Protein AF-X1RP49-F1 (afdb_monomer_lite)

Radius of gyration: 11.68 Å; chains: 1; bounding box: 29×24×27 Å

pLDDT: mean 93.27, std 3.69, range [78.0, 97.94]

Sequence (81 aa):
NIENILRKAKEQIGDIETNKRLKHLLIYLLIKEGYRVKDVANYLHITSSSVSRICKKVDRDLISGRIYQLWLNHIKINLFL

Secondary structure (DSSP, 8-state):
-HHHHHHHHHHHT--TTT-HHHHHHHHHHHHHTT--HHHHHHHTT--HHHHHHHHHHHHHHHHH-HHHHHHHHHHHHHHT-

Foldseek 3Di:
DVVLLQVLCCVPPRHCVPDVLSVLLSLLVCVVVPHDLVVSCVVVVHDSVVS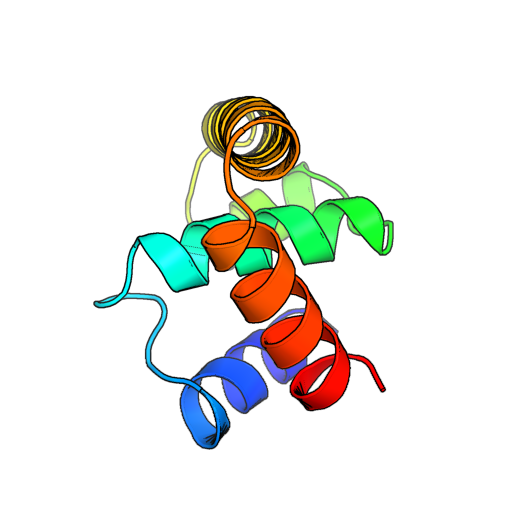VVSNVVLVVCVVVDPVSVVVSVVSCVRRPD

Organism: NCBI:txid412755

Structure (mmCIF, N/CA/C/O backbone):
data_AF-X1RP49-F1
#
_entry.id   AF-X1RP49-F1
#
loop_
_atom_site.group_PDB
_atom_site.id
_atom_site.type_symbol
_atom_site.label_atom_id
_atom_site.label_alt_id
_atom_site.label_comp_id
_atom_site.label_asym_id
_atom_site.label_entity_id
_atom_site.label_seq_id
_atom_site.pdbx_PDB_ins_code
_atom_site.Cartn_x
_atom_site.Cartn_y
_atom_site.Cartn_z
_atom_site.occupancy
_atom_site.B_iso_or_equiv
_atom_site.auth_seq_id
_atom_site.auth_comp_id
_atom_site.auth_asym_id
_atom_site.auth_atom_id
_atom_site.pdbx_PDB_model_num
ATOM 1 N N . ASN A 1 1 ? -14.049 -1.056 1.757 1.00 86.00 1 ASN A N 1
ATOM 2 C CA . ASN A 1 1 ? -14.272 0.378 2.056 1.00 86.00 1 ASN A CA 1
ATOM 3 C C . ASN A 1 1 ? -12.905 1.020 2.302 1.00 86.00 1 ASN A C 1
ATOM 5 O O . ASN A 1 1 ? -12.264 0.645 3.279 1.00 86.00 1 ASN A O 1
ATOM 9 N N . ILE A 1 2 ? -12.441 1.900 1.399 1.00 90.31 2 ILE A N 1
ATOM 10 C CA . ILE A 1 2 ? -11.100 2.524 1.453 1.00 90.31 2 ILE A CA 1
ATOM 11 C C . ILE A 1 2 ? -10.926 3.332 2.741 1.00 90.31 2 ILE A C 1
ATOM 13 O O . ILE A 1 2 ? -9.897 3.213 3.395 1.00 90.31 2 ILE A O 1
ATOM 17 N N . GLU A 1 3 ? -11.948 4.078 3.154 1.00 91.31 3 GLU A N 1
ATOM 18 C CA . GLU A 1 3 ? -11.916 4.903 4.364 1.00 91.31 3 GLU A CA 1
ATOM 19 C C . GLU A 1 3 ? -11.614 4.075 5.620 1.00 91.31 3 GLU A C 1
ATOM 21 O O . GLU A 1 3 ? -10.722 4.411 6.397 1.00 91.31 3 GLU A O 1
ATOM 26 N N . ASN A 1 4 ? -12.279 2.927 5.778 1.00 92.12 4 ASN A N 1
ATOM 27 C CA . ASN A 1 4 ? -12.030 2.037 6.912 1.00 92.12 4 ASN A CA 1
ATOM 28 C C . ASN A 1 4 ? -10.601 1.465 6.905 1.00 92.12 4 ASN A C 1
ATOM 30 O O . ASN A 1 4 ? -10.005 1.298 7.964 1.00 92.12 4 ASN A O 1
ATOM 34 N N . ILE A 1 5 ? -10.042 1.181 5.723 1.00 92.94 5 ILE A N 1
ATOM 35 C CA . ILE A 1 5 ? -8.656 0.709 5.586 1.00 92.94 5 ILE A CA 1
ATOM 36 C C . ILE A 1 5 ? -7.678 1.818 5.981 1.00 92.94 5 ILE A C 1
ATOM 38 O O . ILE A 1 5 ? -6.727 1.553 6.710 1.00 92.94 5 ILE A O 1
ATOM 42 N N . LEU A 1 6 ? -7.918 3.058 5.542 1.00 92.38 6 LEU A N 1
ATOM 43 C CA . LEU A 1 6 ? -7.090 4.212 5.903 1.00 92.38 6 LEU A CA 1
ATOM 44 C C . LEU A 1 6 ? -7.127 4.477 7.411 1.00 92.38 6 LEU A C 1
ATOM 46 O O . LEU A 1 6 ? -6.080 4.689 8.021 1.00 92.38 6 LEU A O 1
ATOM 50 N N . ARG A 1 7 ? -8.315 4.388 8.019 1.00 93.25 7 ARG A N 1
ATOM 51 C CA . ARG A 1 7 ? -8.486 4.499 9.470 1.00 93.25 7 ARG A CA 1
ATOM 52 C C . ARG A 1 7 ? -7.700 3.417 10.215 1.00 93.25 7 ARG A C 1
ATOM 54 O O . ARG A 1 7 ? -6.880 3.752 11.063 1.00 93.25 7 ARG A O 1
ATOM 61 N N . LYS A 1 8 ? -7.870 2.141 9.843 1.00 93.38 8 LYS A N 1
ATOM 62 C CA . LYS A 1 8 ? -7.103 1.027 10.431 1.00 93.38 8 LYS A CA 1
ATOM 63 C C . LYS A 1 8 ? -5.593 1.200 10.247 1.00 93.38 8 LYS A C 1
ATOM 65 O O . LYS A 1 8 ? -4.839 0.942 11.176 1.00 93.38 8 LYS A O 1
ATOM 70 N N . ALA A 1 9 ? -5.145 1.656 9.074 1.00 93.56 9 ALA A N 1
ATOM 71 C CA . ALA A 1 9 ? -3.730 1.910 8.809 1.00 93.56 9 ALA A CA 1
ATOM 72 C C . ALA A 1 9 ? -3.157 2.944 9.784 1.00 93.56 9 ALA A C 1
ATOM 74 O O . ALA A 1 9 ? -2.101 2.703 10.368 1.00 93.56 9 ALA A O 1
ATOM 75 N N . LYS A 1 10 ? -3.887 4.045 10.008 1.00 93.75 10 LYS A N 1
ATOM 76 C CA . LYS A 1 10 ? -3.509 5.091 10.963 1.00 93.75 10 LYS A CA 1
ATOM 77 C C . LYS A 1 10 ? -3.457 4.578 12.402 1.00 93.75 10 LYS A C 1
ATOM 79 O O . LYS A 1 10 ? -2.516 4.907 13.115 1.00 93.75 10 LYS A O 1
ATOM 84 N N . GLU A 1 11 ? -4.431 3.766 12.806 1.00 92.62 11 GLU A N 1
ATOM 85 C CA . GLU A 1 11 ? -4.531 3.211 14.164 1.00 92.62 11 GLU A CA 1
ATOM 86 C C . GLU A 1 11 ? -3.467 2.138 14.460 1.00 92.62 11 GLU A C 1
ATOM 88 O O . GLU A 1 11 ? -2.951 2.085 15.572 1.00 92.62 11 GLU A O 1
ATOM 93 N N . GLN A 1 12 ? -3.138 1.279 13.489 1.00 90.75 12 GLN A N 1
ATOM 94 C CA . GLN A 1 12 ? -2.355 0.059 13.740 1.00 90.75 12 GLN A CA 1
ATOM 95 C C . GLN A 1 12 ? -0.912 0.109 13.231 1.00 90.75 12 GLN A C 1
ATOM 97 O O . GLN A 1 12 ? -0.070 -0.642 13.716 1.00 90.75 12 GLN A O 1
ATOM 102 N N . ILE A 1 13 ? -0.617 0.944 12.232 1.00 92.00 13 ILE A N 1
ATOM 103 C CA . ILE A 1 13 ? 0.686 0.940 11.546 1.00 92.00 13 ILE A CA 1
ATOM 104 C C . ILE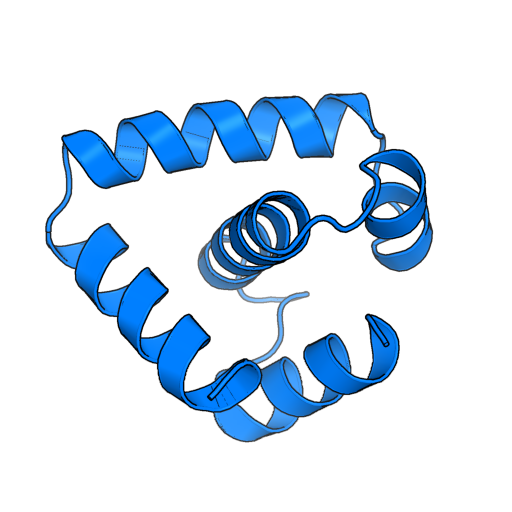 A 1 13 ? 1.331 2.325 11.582 1.00 92.00 13 ILE A C 1
ATOM 106 O O . ILE A 1 13 ? 2.526 2.450 11.846 1.00 92.00 13 ILE A O 1
ATOM 110 N N . GLY A 1 14 ? 0.556 3.369 11.303 1.00 91.88 14 GLY A N 1
ATOM 111 C CA . GLY A 1 14 ? 1.006 4.752 11.353 1.00 91.88 14 GLY A CA 1
ATOM 112 C C . GLY A 1 14 ? 0.309 5.647 10.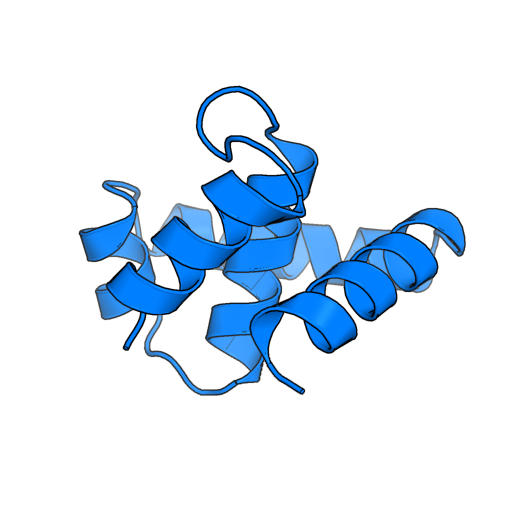337 1.00 91.88 14 GLY A C 1
ATOM 113 O O . GLY A 1 14 ? -0.462 5.200 9.488 1.00 91.88 14 GLY A O 1
ATOM 114 N N . ASP A 1 15 ? 0.601 6.942 10.416 1.00 92.06 15 ASP A N 1
ATOM 115 C CA . ASP A 1 15 ? -0.040 7.940 9.566 1.00 92.06 15 ASP A CA 1
ATOM 116 C C . ASP A 1 15 ? 0.569 7.971 8.152 1.00 92.06 15 ASP A C 1
ATOM 118 O O . ASP A 1 15 ? 1.775 8.152 7.964 1.00 92.06 15 ASP A O 1
ATOM 122 N N . ILE A 1 16 ? -0.276 7.808 7.131 1.00 92.81 16 ILE A N 1
ATOM 123 C CA . ILE A 1 16 ? 0.134 7.849 5.723 1.00 92.81 16 ILE A CA 1
ATOM 124 C C . ILE A 1 16 ? 0.482 9.261 5.242 1.00 92.81 16 ILE A C 1
ATOM 126 O O . ILE A 1 16 ? 1.124 9.408 4.199 1.00 92.81 16 ILE A O 1
ATOM 130 N N . GLU A 1 17 ? 0.054 10.297 5.963 1.00 90.69 17 GLU A N 1
ATOM 131 C CA . GLU A 1 17 ? 0.371 11.687 5.637 1.00 90.69 17 GLU A CA 1
ATOM 132 C C . GLU A 1 17 ? 1.834 12.010 5.952 1.00 90.69 17 GLU A C 1
ATOM 134 O O . GLU A 1 17 ? 2.479 12.744 5.204 1.00 90.69 17 GLU A O 1
ATOM 139 N N . THR A 1 18 ? 2.393 11.389 6.995 1.00 92.69 18 THR A N 1
ATOM 140 C CA . THR A 1 18 ? 3.790 11.580 7.417 1.00 92.69 18 THR A CA 1
ATOM 141 C C . THR A 1 18 ? 4.710 10.459 6.930 1.00 92.69 18 THR A C 1
ATOM 143 O O . THR A 1 18 ? 5.898 10.687 6.691 1.00 92.69 18 THR A O 1
ATOM 146 N N . ASN A 1 19 ? 4.181 9.252 6.699 1.00 93.25 19 ASN A N 1
ATOM 147 C CA . ASN A 1 19 ? 4.953 8.105 6.228 1.00 93.25 19 ASN A CA 1
ATOM 148 C C . ASN A 1 19 ? 4.715 7.810 4.739 1.00 93.25 19 ASN A C 1
ATOM 150 O O . ASN A 1 19 ? 3.853 7.020 4.339 1.00 93.25 19 ASN A O 1
ATOM 154 N N . LYS A 1 20 ? 5.575 8.383 3.891 1.00 93.19 20 LYS A N 1
ATOM 155 C CA . LYS A 1 20 ? 5.533 8.193 2.431 1.00 93.19 20 LYS A CA 1
ATOM 156 C C . LYS A 1 20 ? 5.648 6.727 2.000 1.00 93.19 20 LYS A C 1
ATOM 158 O O . LYS A 1 20 ? 5.022 6.329 1.017 1.00 93.19 20 LYS A O 1
ATOM 163 N N . ARG A 1 21 ? 6.455 5.922 2.700 1.00 92.44 21 ARG A N 1
ATOM 164 C CA . ARG A 1 21 ? 6.661 4.508 2.347 1.00 92.44 21 ARG A CA 1
ATOM 165 C C . ARG A 1 21 ? 5.391 3.706 2.597 1.00 92.44 21 ARG A C 1
ATOM 167 O O . ARG A 1 21 ? 4.964 2.971 1.709 1.00 92.44 21 ARG A O 1
ATOM 174 N N . LEU A 1 22 ? 4.770 3.909 3.759 1.00 94.50 22 LEU A N 1
ATOM 175 C CA . LEU A 1 22 ? 3.481 3.318 4.100 1.00 94.50 22 LEU A CA 1
ATOM 176 C C . LEU A 1 22 ? 2.409 3.736 3.090 1.00 94.50 22 LEU A C 1
ATOM 178 O O . LEU A 1 22 ? 1.741 2.871 2.533 1.00 94.50 22 LEU A O 1
ATOM 182 N N . LYS A 1 23 ? 2.315 5.034 2.767 1.00 95.75 23 LYS A N 1
ATOM 183 C CA 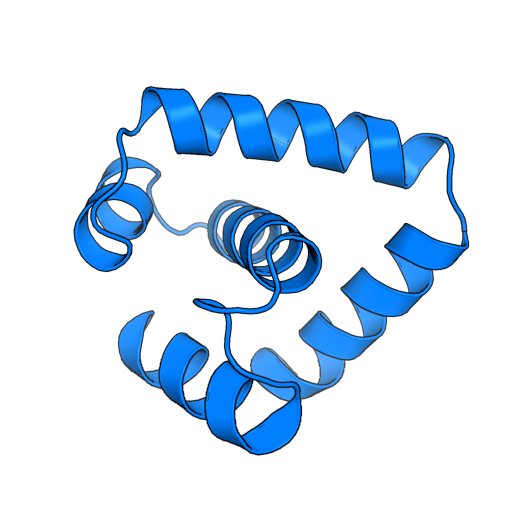. LYS A 1 23 ? 1.382 5.543 1.749 1.00 95.75 23 LYS A CA 1
ATOM 184 C C . LYS A 1 23 ? 1.538 4.819 0.412 1.00 95.75 23 LYS A C 1
ATOM 186 O O . LYS A 1 23 ? 0.552 4.397 -0.181 1.00 95.75 23 LYS A O 1
ATOM 191 N N . HIS A 1 24 ? 2.770 4.655 -0.068 1.00 96.50 24 HIS A N 1
ATOM 192 C CA . HIS A 1 24 ? 3.033 3.989 -1.344 1.00 96.50 24 HIS A CA 1
ATOM 193 C C . HIS A 1 24 ? 2.658 2.502 -1.325 1.00 96.50 24 HIS A C 1
ATOM 195 O O . HIS A 1 24 ? 2.031 2.025 -2.271 1.00 96.50 24 HIS A O 1
ATOM 201 N N . LEU A 1 25 ? 3.019 1.781 -0.259 1.00 96.00 25 LEU A N 1
ATOM 202 C CA . LEU A 1 25 ? 2.676 0.366 -0.098 1.00 96.00 25 LEU A CA 1
ATOM 203 C C . LEU A 1 25 ? 1.162 0.164 0.028 1.00 96.00 25 LEU A C 1
ATOM 205 O O . LEU A 1 25 ? 0.617 -0.759 -0.569 1.00 96.00 25 LEU A O 1
ATOM 209 N N . LEU A 1 26 ? 0.472 1.058 0.737 1.00 96.12 26 LEU A N 1
ATOM 210 C CA . LEU A 1 26 ? -0.976 0.998 0.890 1.00 96.12 26 LEU A CA 1
ATOM 211 C C . LEU A 1 26 ? -1.702 1.267 -0.432 1.00 96.12 26 LEU A C 1
ATOM 213 O O . LEU A 1 26 ? -2.608 0.520 -0.788 1.00 96.12 26 LEU A O 1
ATOM 217 N N . ILE A 1 27 ? -1.270 2.279 -1.196 1.00 97.12 27 ILE A N 1
ATOM 218 C CA . ILE A 1 27 ? -1.783 2.534 -2.552 1.00 97.12 27 ILE A CA 1
ATOM 219 C C . ILE A 1 27 ? -1.626 1.286 -3.418 1.00 97.12 27 ILE A C 1
ATOM 221 O O . ILE A 1 27 ? -2.572 0.877 -4.085 1.00 97.12 27 ILE A O 1
ATOM 225 N N . TYR A 1 28 ? -0.442 0.675 -3.396 1.00 97.25 28 TYR A N 1
ATOM 226 C CA . TYR A 1 28 ? -0.174 -0.536 -4.159 1.00 97.25 28 TYR A CA 1
ATOM 227 C C . TYR A 1 28 ? -1.117 -1.682 -3.775 1.00 97.25 28 TYR A C 1
ATOM 229 O O . TYR A 1 28 ? -1.714 -2.293 -4.659 1.00 97.25 28 TYR A O 1
ATOM 237 N N . LEU A 1 29 ? -1.302 -1.935 -2.474 1.00 95.75 29 LEU A N 1
ATOM 238 C CA . LEU A 1 29 ? -2.213 -2.972 -1.984 1.00 95.75 29 LEU A CA 1
ATOM 239 C C . LEU A 1 29 ? -3.657 -2.711 -2.405 1.00 95.75 29 LEU A C 1
ATOM 241 O O . LEU A 1 29 ? -4.285 -3.610 -2.945 1.00 95.75 29 LEU A O 1
ATOM 245 N N . LEU A 1 30 ? -4.164 -1.484 -2.255 1.00 96.00 30 LEU A N 1
ATOM 246 C CA . LEU A 1 30 ? -5.521 -1.143 -2.694 1.00 96.00 30 LEU A CA 1
ATOM 247 C C . LEU A 1 30 ? -5.729 -1.469 -4.183 1.00 96.00 30 LEU A C 1
ATOM 249 O O . LEU A 1 30 ? -6.736 -2.063 -4.553 1.00 96.00 30 LEU A O 1
ATOM 253 N N . ILE A 1 31 ? -4.760 -1.158 -5.046 1.00 97.06 31 ILE A N 1
ATOM 254 C CA . ILE A 1 31 ? -4.865 -1.515 -6.467 1.00 97.06 31 ILE A CA 1
ATOM 255 C C . ILE A 1 31 ? -4.827 -3.036 -6.681 1.00 97.06 31 ILE A C 1
ATOM 257 O O . ILE A 1 31 ? -5.580 -3.548 -7.509 1.00 97.06 31 ILE A O 1
ATOM 261 N N . LYS A 1 32 ? -3.992 -3.778 -5.941 1.00 94.38 32 LYS A N 1
ATOM 262 C CA . LYS A 1 32 ? -3.920 -5.248 -6.044 1.00 94.38 32 LYS A CA 1
ATOM 263 C C . LYS A 1 32 ? -5.170 -5.960 -5.525 1.00 94.38 32 LYS A C 1
ATOM 265 O O . LYS A 1 32 ? -5.519 -6.997 -6.072 1.00 94.38 32 LYS A O 1
ATOM 270 N N . GLU A 1 33 ? -5.861 -5.378 -4.553 1.00 92.31 33 GLU A N 1
ATOM 271 C CA . GLU A 1 33 ? -7.144 -5.864 -4.026 1.00 92.31 33 GLU A CA 1
ATOM 272 C C . GLU A 1 33 ? -8.344 -5.468 -4.916 1.00 92.31 33 GLU A C 1
ATOM 274 O O . GLU A 1 33 ? -9.496 -5.697 -4.562 1.00 92.31 33 GLU A O 1
ATOM 279 N N . GLY A 1 34 ? -8.095 -4.869 -6.089 1.00 94.25 34 GLY A N 1
ATOM 280 C CA . GLY A 1 34 ? -9.117 -4.608 -7.107 1.00 94.25 34 GLY A CA 1
ATOM 281 C C . GLY A 1 34 ? -9.795 -3.240 -7.017 1.00 94.25 34 GLY A C 1
ATOM 282 O O . GLY A 1 34 ? -10.713 -2.966 -7.793 1.00 94.25 34 GLY A O 1
ATOM 283 N N . TYR A 1 35 ? -9.347 -2.346 -6.128 1.00 95.62 35 TYR A N 1
ATOM 284 C CA . TYR A 1 35 ? -9.873 -0.982 -6.096 1.00 95.62 35 TYR A CA 1
ATOM 285 C C . TYR A 1 35 ? -9.476 -0.216 -7.363 1.00 95.62 35 TYR A C 1
ATOM 287 O O . TYR A 1 35 ? -8.349 -0.302 -7.859 1.00 95.62 35 TYR A O 1
ATOM 295 N N . ARG A 1 36 ? -10.408 0.580 -7.899 1.00 96.38 36 ARG A N 1
ATOM 296 C CA . ARG A 1 36 ? -10.163 1.334 -9.131 1.00 96.38 36 ARG A CA 1
ATOM 297 C C . ARG A 1 36 ? -9.169 2.458 -8.859 1.00 96.38 36 ARG A C 1
ATOM 299 O O . ARG A 1 36 ? -9.282 3.187 -7.877 1.00 96.38 36 ARG A O 1
ATOM 306 N N . VAL A 1 37 ? -8.256 2.678 -9.805 1.00 96.88 37 VAL A N 1
ATOM 307 C CA . VAL A 1 37 ? -7.252 3.757 -9.741 1.00 96.88 37 VAL A CA 1
ATOM 308 C C . VAL A 1 37 ? -7.884 5.128 -9.484 1.00 96.88 37 VAL A C 1
ATOM 310 O O . VAL A 1 37 ? -7.337 5.912 -8.713 1.00 96.88 37 VAL A O 1
ATOM 313 N N . LYS A 1 38 ? -9.026 5.426 -10.121 1.00 96.06 38 LYS A N 1
ATOM 314 C CA . LYS A 1 38 ? -9.746 6.696 -9.929 1.00 96.06 38 LYS A CA 1
ATOM 315 C C . LYS A 1 38 ? -10.250 6.856 -8.495 1.00 96.06 38 LYS A C 1
ATOM 317 O O . LYS A 1 38 ? -10.092 7.929 -7.929 1.00 96.06 38 LYS A O 1
ATOM 322 N N . ASP A 1 39 ? -10.780 5.794 -7.902 1.00 95.19 39 ASP A N 1
ATOM 323 C CA . ASP A 1 39 ? -11.342 5.843 -6.553 1.00 95.19 39 ASP A CA 1
ATOM 324 C C . ASP A 1 39 ? -10.225 6.053 -5.525 1.00 95.19 39 ASP A C 1
ATOM 326 O O . ASP A 1 39 ? -10.302 6.962 -4.705 1.00 95.19 39 ASP A O 1
ATOM 330 N N . VAL A 1 40 ? -9.126 5.296 -5.636 1.00 96.56 40 VAL A N 1
ATOM 331 C CA . VAL A 1 40 ? -7.941 5.466 -4.774 1.00 96.56 40 VAL A CA 1
ATOM 332 C C . VAL A 1 40 ? -7.343 6.869 -4.915 1.00 96.56 40 VAL A C 1
ATOM 334 O O . VAL A 1 40 ? -6.977 7.488 -3.919 1.00 96.56 40 VAL A O 1
ATOM 337 N N . ALA A 1 41 ? -7.259 7.385 -6.143 1.00 96.69 41 ALA A N 1
ATOM 338 C CA . ALA A 1 41 ? -6.771 8.733 -6.418 1.00 96.69 41 ALA A CA 1
ATOM 339 C C . ALA A 1 41 ? -7.640 9.806 -5.743 1.00 96.69 41 ALA A C 1
ATOM 341 O O . ALA A 1 41 ? -7.103 10.684 -5.070 1.00 96.69 41 ALA A O 1
ATOM 342 N N . ASN A 1 42 ? -8.965 9.689 -5.867 1.00 96.25 42 ASN A N 1
ATOM 343 C CA . ASN A 1 42 ? -9.915 10.619 -5.264 1.00 96.25 42 ASN A CA 1
ATOM 344 C C . ASN A 1 42 ? -9.832 10.605 -3.734 1.00 96.25 42 ASN A C 1
ATOM 346 O O . ASN A 1 42 ? -9.691 11.665 -3.134 1.00 96.25 42 ASN A O 1
ATOM 350 N N . TYR A 1 43 ? -9.848 9.420 -3.113 1.00 94.12 43 TYR A N 1
ATOM 351 C CA . TYR A 1 43 ? -9.770 9.285 -1.652 1.00 94.12 43 TYR A CA 1
ATOM 352 C C . TYR A 1 43 ? -8.474 9.843 -1.060 1.00 94.12 43 TYR A C 1
ATOM 354 O O . TYR A 1 43 ? -8.463 10.328 0.064 1.00 94.12 43 TYR A O 1
ATOM 362 N N . LEU A 1 44 ? -7.370 9.748 -1.800 1.00 93.62 44 LEU A N 1
ATOM 363 C CA . LEU A 1 44 ? -6.061 10.212 -1.341 1.00 93.62 44 LEU A CA 1
ATOM 364 C C . LEU A 1 44 ? -5.716 11.619 -1.831 1.00 93.62 44 LEU A C 1
ATOM 366 O O . LEU A 1 44 ? -4.586 12.061 -1.608 1.00 93.62 44 LEU A O 1
ATOM 370 N N . HIS A 1 45 ? -6.647 12.289 -2.516 1.00 94.69 45 HIS A N 1
ATOM 371 C CA . HIS A 1 45 ? -6.463 13.608 -3.121 1.00 94.69 45 HIS A CA 1
ATOM 372 C C . HIS A 1 45 ? -5.185 13.706 -3.977 1.00 94.69 45 HIS A C 1
ATOM 374 O O . HIS A 1 45 ? -4.448 14.690 -3.935 1.00 94.69 45 HIS A O 1
ATOM 380 N N . ILE A 1 46 ? -4.899 12.661 -4.761 1.00 96.00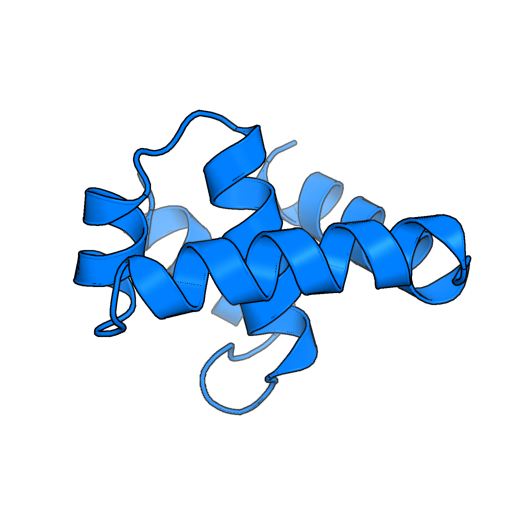 46 ILE A N 1
ATOM 381 C CA . ILE A 1 46 ? -3.772 12.609 -5.705 1.00 96.00 46 ILE A CA 1
ATOM 382 C C . ILE A 1 46 ? -4.266 12.318 -7.119 1.00 96.00 46 ILE A C 1
ATOM 384 O O . ILE A 1 46 ? -5.398 11.907 -7.338 1.00 96.00 46 ILE A O 1
ATOM 388 N N . THR A 1 47 ? -3.400 12.484 -8.116 1.00 97.81 47 THR A N 1
ATOM 389 C CA . THR A 1 47 ? -3.762 12.163 -9.500 1.00 97.81 47 THR A CA 1
ATOM 390 C C . THR A 1 47 ? -3.705 10.657 -9.771 1.00 97.81 47 THR A C 1
ATOM 392 O O . THR A 1 47 ? -2.830 9.944 -9.270 1.00 97.81 47 THR A O 1
ATOM 395 N N . SER A 1 48 ? -4.568 10.164 -10.665 1.00 97.19 48 SER A N 1
ATOM 396 C CA . SER A 1 48 ? -4.514 8.773 -11.145 1.00 97.19 48 SER A CA 1
ATOM 397 C C . SER A 1 48 ? -3.160 8.417 -11.775 1.00 97.19 48 SER A C 1
ATOM 399 O O . SER A 1 48 ? -2.675 7.298 -11.625 1.00 97.19 48 SER A O 1
ATOM 401 N N . SER A 1 49 ? -2.501 9.378 -12.435 1.00 97.25 49 SER A N 1
ATOM 402 C CA . SER A 1 49 ? -1.148 9.188 -12.971 1.00 97.25 49 SER A CA 1
ATOM 403 C C . SER A 1 49 ? -0.112 8.958 -11.866 1.00 97.25 49 SER A C 1
ATOM 405 O O . SER A 1 49 ? 0.797 8.143 -12.042 1.00 97.25 49 SER A O 1
ATOM 407 N N . SER A 1 50 ? -0.265 9.615 -10.712 1.00 97.25 50 SER A N 1
ATOM 408 C CA . SER A 1 50 ? 0.590 9.401 -9.540 1.00 97.25 50 SER A CA 1
ATOM 409 C C . SER A 1 50 ? 0.387 8.011 -8.949 1.00 97.25 50 SER A C 1
ATOM 411 O O . SER A 1 50 ? 1.376 7.334 -8.682 1.00 97.25 50 SER A O 1
ATOM 413 N N . VAL A 1 51 ? -0.860 7.541 -8.835 1.00 97.69 51 VAL A N 1
ATOM 414 C CA . VAL A 1 51 ? -1.172 6.165 -8.401 1.00 97.69 51 VAL A CA 1
ATOM 415 C C . VAL A 1 51 ? -0.464 5.141 -9.291 1.00 97.69 51 VAL A C 1
ATOM 417 O O . VAL A 1 51 ? 0.261 4.281 -8.790 1.00 97.69 51 VAL A O 1
ATOM 420 N N . SER A 1 52 ? -0.578 5.276 -10.616 1.00 97.00 52 SER A N 1
ATOM 421 C CA . SER A 1 52 ? 0.085 4.370 -11.563 1.00 97.00 52 SER A CA 1
ATOM 422 C C . SER A 1 52 ? 1.615 4.416 -11.461 1.00 97.00 52 SER A C 1
ATOM 424 O O . SER A 1 52 ? 2.272 3.376 -11.530 1.00 97.00 52 SER A O 1
ATOM 426 N N . ARG A 1 53 ? 2.211 5.604 -11.276 1.00 97.94 53 ARG A N 1
ATOM 427 C CA . ARG A 1 53 ? 3.665 5.750 -11.066 1.00 97.94 53 ARG A CA 1
ATOM 428 C C . ARG A 1 53 ? 4.120 5.104 -9.759 1.00 97.94 53 ARG A C 1
ATOM 430 O O . ARG A 1 53 ? 5.160 4.449 -9.750 1.00 97.94 53 ARG A O 1
ATOM 437 N N . ILE A 1 54 ? 3.350 5.271 -8.685 1.00 97.75 54 ILE A N 1
ATOM 438 C CA . ILE A 1 54 ? 3.612 4.650 -7.385 1.00 97.75 54 ILE A CA 1
ATOM 439 C C . ILE A 1 54 ? 3.581 3.131 -7.523 1.00 97.75 54 ILE A C 1
ATOM 441 O O . ILE A 1 54 ? 4.537 2.488 -7.105 1.00 97.75 54 ILE A O 1
ATOM 445 N N . CYS A 1 55 ? 2.569 2.568 -8.188 1.00 96.94 55 CYS A N 1
ATOM 446 C CA . CYS A 1 55 ? 2.476 1.119 -8.367 1.00 96.94 55 CYS A CA 1
ATOM 447 C C . CYS A 1 55 ? 3.699 0.552 -9.102 1.00 96.94 55 CYS A C 1
ATOM 449 O O . CYS A 1 55 ? 4.359 -0.345 -8.591 1.00 96.94 55 CYS A O 1
ATOM 451 N N . LYS A 1 56 ? 4.090 1.167 -10.229 1.00 96.62 56 LYS A N 1
ATOM 452 C CA . LYS A 1 56 ? 5.303 0.787 -10.980 1.00 96.62 56 LYS A CA 1
ATOM 453 C C . LYS A 1 56 ? 6.596 0.937 -10.175 1.00 96.62 56 LYS A C 1
ATOM 455 O O . LYS A 1 56 ? 7.595 0.283 -10.471 1.00 96.62 56 LYS A O 1
ATOM 460 N N . LYS A 1 57 ? 6.640 1.878 -9.229 1.00 95.38 57 LYS A N 1
ATOM 461 C CA . LYS A 1 57 ? 7.788 2.040 -8.334 1.00 95.38 57 LYS A CA 1
ATOM 462 C C . LYS A 1 57 ? 7.821 0.909 -7.308 1.00 95.38 57 LYS A C 1
ATOM 464 O O . LYS A 1 57 ? 8.849 0.258 -7.187 1.00 95.38 57 LYS A O 1
ATOM 469 N N . VAL A 1 58 ? 6.696 0.647 -6.645 1.00 95.44 58 VAL A N 1
ATOM 470 C CA . VAL A 1 58 ? 6.584 -0.409 -5.634 1.00 95.44 58 VAL A CA 1
ATOM 471 C C . VAL A 1 58 ? 6.861 -1.788 -6.238 1.00 95.44 58 VAL A C 1
ATOM 473 O O . VAL A 1 58 ? 7.605 -2.543 -5.630 1.00 95.44 58 VAL A O 1
ATOM 476 N N . ASP A 1 59 ? 6.386 -2.091 -7.452 1.00 95.06 59 ASP A N 1
ATOM 477 C CA . ASP A 1 59 ? 6.737 -3.343 -8.149 1.00 95.06 59 ASP A CA 1
ATOM 478 C C . ASP A 1 59 ? 8.264 -3.530 -8.264 1.00 95.06 59 ASP A C 1
ATOM 480 O O . ASP A 1 59 ? 8.790 -4.597 -7.955 1.00 95.06 59 ASP A O 1
ATOM 484 N N . ARG A 1 60 ? 9.005 -2.478 -8.641 1.00 93.81 60 ARG A N 1
ATOM 485 C CA . ARG A 1 60 ? 10.479 -2.519 -8.729 1.00 93.81 60 ARG A CA 1
ATOM 486 C C . ARG A 1 60 ? 11.148 -2.661 -7.359 1.00 93.81 60 ARG A C 1
ATOM 488 O O . ARG A 1 60 ? 12.113 -3.416 -7.215 1.00 93.81 60 ARG A O 1
ATOM 495 N N . ASP A 1 61 ? 10.623 -1.967 -6.354 1.00 93.00 61 ASP A N 1
ATOM 496 C CA . ASP A 1 61 ? 11.129 -2.028 -4.980 1.00 93.00 61 ASP A CA 1
ATOM 497 C C . ASP A 1 61 ? 10.903 -3.427 -4.360 1.00 93.00 61 ASP A C 1
ATOM 499 O O . ASP A 1 61 ? 11.735 -3.910 -3.593 1.00 93.00 61 ASP A O 1
ATOM 503 N N . LEU A 1 62 ? 9.814 -4.116 -4.726 1.00 92.56 62 LEU A N 1
ATOM 504 C CA . LEU A 1 62 ? 9.499 -5.475 -4.266 1.00 92.56 62 LEU A CA 1
ATOM 505 C C . LEU A 1 62 ? 10.372 -6.554 -4.911 1.00 92.56 62 LEU A C 1
ATOM 507 O O . LEU A 1 62 ? 10.681 -7.544 -4.249 1.00 92.56 62 LEU A O 1
ATOM 511 N N . ILE A 1 63 ? 10.778 -6.372 -6.171 1.00 89.56 63 ILE A N 1
ATOM 512 C CA . ILE A 1 63 ? 11.704 -7.291 -6.858 1.00 89.56 63 ILE A CA 1
ATOM 513 C C . ILE A 1 63 ? 13.091 -7.234 -6.211 1.00 89.56 63 ILE A C 1
ATOM 515 O O . ILE A 1 63 ? 13.742 -8.258 -6.031 1.00 89.56 63 ILE A O 1
ATOM 519 N N . SER A 1 64 ? 13.542 -6.032 -5.856 1.00 81.88 64 SER A N 1
ATOM 520 C CA . SER A 1 64 ? 14.911 -5.796 -5.387 1.00 81.88 64 SER A CA 1
ATOM 521 C C . SER A 1 64 ? 15.078 -5.863 -3.864 1.00 81.88 64 SER A C 1
ATOM 523 O O . SER A 1 64 ? 16.198 -6.034 -3.385 1.00 81.88 64 SER A O 1
ATOM 525 N N . GLY A 1 65 ? 14.000 -5.730 -3.081 1.00 86.50 65 GLY A N 1
ATOM 526 C CA . GLY A 1 65 ? 14.098 -5.488 -1.642 1.00 86.50 65 GLY A CA 1
ATOM 527 C C . GLY A 1 65 ? 13.267 -6.419 -0.762 1.00 86.50 65 GLY A C 1
ATOM 528 O O . GLY A 1 65 ? 12.065 -6.218 -0.587 1.00 86.50 65 GLY A O 1
ATOM 529 N N . ARG A 1 66 ? 13.937 -7.327 -0.040 1.00 88.12 66 ARG A N 1
ATOM 530 C CA . ARG A 1 66 ? 13.314 -8.179 0.998 1.00 88.12 66 ARG A CA 1
ATOM 531 C C . ARG A 1 66 ? 12.617 -7.366 2.097 1.00 88.12 66 ARG A C 1
ATOM 533 O O . ARG A 1 66 ? 11.560 -7.753 2.581 1.00 88.12 66 ARG A O 1
ATOM 540 N N . ILE A 1 67 ? 13.157 -6.195 2.444 1.00 88.19 67 ILE A N 1
ATOM 541 C CA . ILE A 1 67 ? 12.538 -5.277 3.415 1.00 88.19 67 ILE A CA 1
ATOM 542 C C . ILE A 1 67 ? 11.173 -4.780 2.913 1.00 88.19 67 ILE A C 1
ATOM 544 O O . ILE A 1 67 ? 10.230 -4.720 3.694 1.00 88.19 67 ILE A O 1
ATOM 548 N N . TYR A 1 68 ? 11.032 -4.449 1.624 1.00 87.88 68 TYR A N 1
ATOM 549 C CA . TYR A 1 68 ? 9.742 -4.012 1.076 1.00 87.88 68 TYR A CA 1
ATOM 550 C C . TYR A 1 68 ?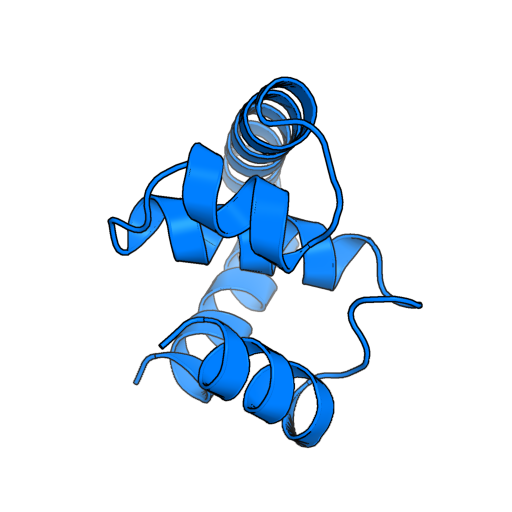 8.706 -5.137 1.096 1.00 87.88 68 TYR A C 1
ATOM 552 O O . TYR A 1 68 ? 7.551 -4.873 1.416 1.00 87.88 68 TYR A O 1
ATOM 560 N N . GLN A 1 69 ? 9.121 -6.379 0.834 1.00 91.44 69 GLN A N 1
ATOM 561 C CA . GLN A 1 69 ? 8.245 -7.549 0.938 1.00 91.44 69 GLN A CA 1
ATOM 562 C C . GLN A 1 69 ? 7.762 -7.773 2.378 1.00 91.44 69 GLN A C 1
ATOM 564 O O . GLN A 1 69 ? 6.574 -7.994 2.595 1.00 91.44 69 GLN A O 1
ATOM 569 N N . LEU A 1 70 ? 8.654 -7.654 3.370 1.00 92.81 70 LEU A N 1
ATOM 570 C CA . LEU A 1 70 ? 8.292 -7.775 4.787 1.00 92.81 70 LEU A CA 1
ATOM 571 C C . LEU A 1 70 ? 7.279 -6.706 5.209 1.00 92.81 70 LEU A C 1
ATOM 573 O O . LEU A 1 70 ? 6.260 -7.034 5.812 1.00 92.81 70 LEU A O 1
ATOM 577 N N . TRP A 1 71 ? 7.520 -5.444 4.843 1.00 92.38 71 TRP A N 1
ATOM 578 C CA . TRP A 1 71 ? 6.580 -4.358 5.122 1.00 92.38 71 TRP A CA 1
ATOM 579 C C . TRP A 1 71 ? 5.236 -4.564 4.425 1.00 92.38 71 TRP A C 1
ATOM 581 O O . TRP A 1 71 ? 4.196 -4.373 5.048 1.00 92.38 71 TRP A O 1
ATOM 591 N N . LEU A 1 72 ? 5.240 -4.982 3.157 1.00 93.69 72 LEU A N 1
ATOM 592 C CA . LEU A 1 72 ? 4.013 -5.261 2.414 1.00 93.69 72 LEU A CA 1
ATOM 593 C C . LEU A 1 72 ? 3.193 -6.370 3.088 1.00 93.69 72 LEU A C 1
ATOM 595 O O . LEU A 1 72 ? 1.990 -6.205 3.276 1.00 93.69 72 LEU A O 1
ATOM 599 N N . ASN A 1 73 ? 3.843 -7.463 3.496 1.00 92.56 73 ASN A N 1
ATOM 600 C CA . ASN A 1 73 ? 3.190 -8.573 4.190 1.00 92.56 73 ASN A CA 1
ATOM 601 C C . ASN A 1 73 ? 2.635 -8.146 5.549 1.00 92.56 73 ASN A C 1
ATOM 603 O O . ASN A 1 73 ? 1.506 -8.494 5.878 1.00 92.56 73 ASN A O 1
ATOM 607 N N . HIS A 1 74 ? 3.393 -7.355 6.311 1.00 91.81 74 HIS A N 1
ATOM 608 C CA . HIS A 1 74 ? 2.929 -6.822 7.587 1.00 91.81 74 HIS A CA 1
ATOM 609 C C . HIS A 1 74 ? 1.675 -5.955 7.413 1.00 91.81 74 HIS A C 1
ATOM 611 O O . HIS A 1 74 ? 0.692 -6.147 8.124 1.00 91.81 74 HIS A O 1
ATOM 617 N N . ILE A 1 75 ? 1.660 -5.053 6.425 1.00 92.06 75 ILE A N 1
ATOM 618 C CA . ILE A 1 75 ? 0.480 -4.227 6.128 1.00 92.06 75 ILE A CA 1
ATOM 619 C C . ILE A 1 75 ? -0.697 -5.105 5.689 1.00 92.06 75 ILE A C 1
ATOM 621 O O . ILE A 1 75 ? -1.821 -4.892 6.138 1.00 92.06 75 ILE A O 1
ATOM 625 N N . LYS A 1 76 ? -0.448 -6.110 4.842 1.00 92.00 76 LYS A N 1
ATOM 626 C CA . LYS A 1 76 ? -1.493 -7.020 4.367 1.00 92.00 76 LYS A CA 1
ATOM 627 C C . LYS A 1 76 ? -2.154 -7.781 5.519 1.00 92.00 76 LYS A C 1
ATOM 629 O O . LYS A 1 76 ? -3.376 -7.806 5.583 1.00 92.00 76 LYS A O 1
ATOM 634 N N . ILE A 1 77 ? -1.356 -8.333 6.435 1.00 91.69 77 ILE A N 1
ATOM 635 C CA . ILE A 1 77 ? -1.850 -9.095 7.590 1.00 91.69 77 ILE A CA 1
ATOM 636 C C . ILE A 1 77 ? -2.681 -8.227 8.534 1.00 91.69 77 ILE A C 1
ATOM 638 O O . ILE A 1 77 ? -3.713 -8.679 8.996 1.00 91.69 77 ILE A O 1
ATOM 642 N N . ASN A 1 78 ? -2.265 -6.991 8.810 1.00 89.19 78 ASN A N 1
ATOM 643 C CA . ASN A 1 78 ? -2.985 -6.152 9.774 1.00 89.19 78 ASN A CA 1
ATOM 644 C C . ASN A 1 78 ? -4.251 -5.502 9.189 1.00 89.19 78 ASN A C 1
ATOM 646 O O . ASN A 1 78 ? -5.197 -5.205 9.917 1.00 89.19 78 ASN A O 1
ATOM 650 N N . LEU A 1 79 ? -4.278 -5.230 7.879 1.00 88.69 79 LEU A N 1
ATOM 651 C CA . LEU A 1 79 ? -5.357 -4.435 7.279 1.00 88.69 79 LEU A CA 1
ATOM 652 C C . LEU A 1 79 ? -6.369 -5.241 6.463 1.00 88.69 79 LEU A C 1
ATOM 654 O O . LEU A 1 79 ? -7.512 -4.792 6.338 1.00 88.69 79 LEU A O 1
ATOM 658 N N . PHE A 1 80 ? -5.961 -6.374 5.887 1.00 83.06 80 PHE A N 1
ATOM 659 C CA . PHE A 1 80 ? -6.751 -7.121 4.901 1.00 83.06 80 PHE A CA 1
ATOM 660 C C . PHE A 1 80 ? -7.030 -8.578 5.292 1.00 83.06 80 PHE A C 1
ATOM 662 O O . PHE A 1 80 ? -7.899 -9.192 4.674 1.00 83.06 80 PHE A O 1
ATOM 669 N N . LEU A 1 81 ? -6.317 -9.115 6.286 1.00 78.00 81 LEU A N 1
ATOM 670 C CA . LEU A 1 81 ? -6.590 -10.406 6.926 1.00 78.00 81 LEU A CA 1
ATOM 671 C C . LEU A 1 81 ? -7.194 -10.167 8.317 1.00 78.00 81 LEU A C 1
ATOM 673 O O . LEU A 1 81 ? -7.974 -11.040 8.749 1.00 78.00 81 LEU A O 1
#

InterPro domains:
  IPR036390 Winged helix DNA-binding domain superfamily [SSF46785] (19-60)